Protein AF-A0A969QR85-F1 (afdb_monomer_lite)

Foldseek 3Di:
DDPVVVVVVPCDDPVVPPDDDDDPDCVVVVVVVDPPPLVDAQALLDPVVCVVVVNHHRPPDDDDDDDDPPPCSVVSVLLSQQSCCVVPVPAAEEAEDQPPPDDPVSSVVSRHDLFSYHYDHDPDPVRVVVCVVVVVPDDRD

pLDDT: mean 73.48, std 22.66, range [30.42, 94.56]

Secondary structure (DSSP, 8-state):
--TTTTTGGG---GGGTTS--S---THHHHHTTS--S---EE--S-HHHHHHHTSSEETTS------STTSSHHHHHHHHHHHHHHH-TTS-EEEE-SSS---HHHHHHTT--STTEEEE--SSHHHHHHHHH-GGGPPP-

Structure (mmCIF, N/CA/C/O backbone):
data_AF-A0A969QR85-F1
#
_entry.id   AF-A0A969QR85-F1
#
loop_
_atom_site.group_PDB
_atom_site.id
_atom_site.type_symbol
_atom_site.label_atom_id
_atom_site.label_alt_id
_atom_site.label_comp_id
_atom_site.label_asym_id
_atom_site.label_entity_id
_atom_site.label_seq_id
_atom_site.pdbx_PDB_ins_code
_atom_site.Cartn_x
_atom_site.Cartn_y
_atom_site.Cartn_z
_atom_site.occupancy
_atom_site.B_iso_or_equiv
_atom_site.auth_seq_id
_atom_site.auth_comp_id
_atom_site.auth_asym_id
_atom_site.auth_atom_id
_atom_site.pdbx_PDB_model_num
ATOM 1 N N . MET A 1 1 ? -15.823 -20.230 38.243 1.00 41.56 1 MET A N 1
ATOM 2 C CA . MET A 1 1 ? -14.498 -19.633 37.977 1.00 41.56 1 MET A CA 1
ATOM 3 C C . MET A 1 1 ? -14.286 -19.688 36.481 1.00 41.56 1 MET A C 1
ATOM 5 O O . MET A 1 1 ? -14.598 -20.703 35.875 1.00 41.56 1 MET A O 1
ATOM 9 N N . ASP A 1 2 ? -13.982 -18.525 35.925 1.00 37.44 2 ASP A N 1
ATOM 10 C CA . ASP A 1 2 ? -14.437 -18.028 34.627 1.00 37.44 2 ASP A CA 1
ATOM 11 C C . ASP A 1 2 ? -13.670 -18.637 33.439 1.00 37.44 2 ASP A C 1
ATOM 13 O O . ASP A 1 2 ? -12.441 -18.691 33.431 1.00 37.44 2 ASP A O 1
ATOM 17 N N . SER A 1 3 ? -14.408 -19.053 32.409 1.00 43.41 3 SER A N 1
ATOM 18 C CA . SER A 1 3 ? -13.949 -19.624 31.131 1.00 43.41 3 SER A CA 1
ATOM 19 C C . SER A 1 3 ? -13.092 -18.677 30.272 1.00 43.41 3 SER A C 1
ATOM 21 O O . SER A 1 3 ? -12.778 -18.988 29.127 1.00 43.41 3 SER A O 1
ATOM 23 N N . LYS A 1 4 ? -12.689 -17.527 30.818 1.00 46.84 4 LYS A N 1
ATOM 24 C CA . LYS A 1 4 ? -11.736 -16.586 30.218 1.00 46.84 4 LYS A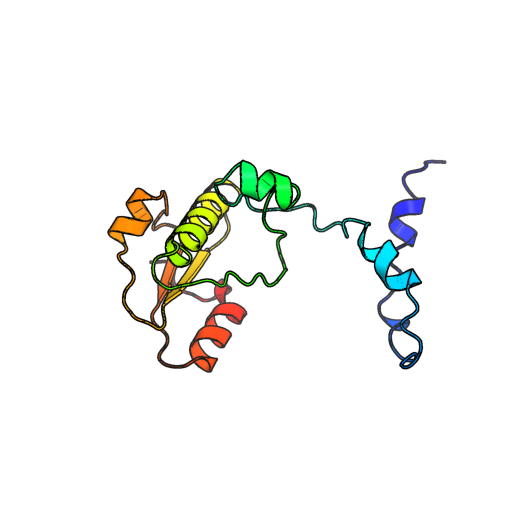 CA 1
ATOM 25 C C . LYS A 1 4 ? -10.283 -16.857 30.621 1.00 46.84 4 LYS A C 1
ATOM 27 O O . LYS A 1 4 ? -9.387 -16.459 29.890 1.00 46.84 4 LYS A O 1
ATOM 32 N N . GLN A 1 5 ? -10.043 -17.603 31.703 1.00 44.31 5 GLN A N 1
ATOM 33 C CA . GLN A 1 5 ? -8.682 -17.860 32.194 1.00 44.31 5 GLN A CA 1
ATOM 34 C C . GLN A 1 5 ? -7.933 -18.955 31.409 1.00 44.31 5 GLN A C 1
ATOM 36 O O . GLN A 1 5 ? -6.713 -19.005 31.441 1.00 44.31 5 GLN A O 1
ATOM 41 N N . GLN A 1 6 ? -8.633 -19.819 30.662 1.00 40.75 6 GLN A N 1
ATOM 42 C CA . GLN A 1 6 ? -7.999 -20.918 29.910 1.00 40.75 6 GLN A CA 1
ATOM 43 C C . GLN A 1 6 ? -7.440 -20.504 28.539 1.00 40.75 6 GLN A C 1
ATOM 45 O O . GLN A 1 6 ? -6.694 -21.268 27.932 1.00 40.75 6 GLN A O 1
ATOM 50 N N . ALA A 1 7 ? -7.770 -19.307 28.042 1.00 38.97 7 ALA A N 1
ATOM 51 C CA . ALA A 1 7 ? -7.220 -18.806 26.781 1.00 38.97 7 ALA A CA 1
ATOM 52 C C . ALA A 1 7 ? -5.816 -18.191 26.949 1.00 38.97 7 ALA A C 1
ATOM 54 O O . ALA A 1 7 ? -5.052 -18.149 25.987 1.00 38.97 7 ALA A O 1
ATOM 55 N N . GLU A 1 8 ? -5.456 -17.757 28.161 1.00 40.88 8 GLU A N 1
ATOM 56 C CA . GLU A 1 8 ? -4.153 -17.141 28.450 1.00 40.88 8 GLU A CA 1
ATOM 57 C C . GLU A 1 8 ? -3.033 -18.182 28.656 1.00 40.88 8 GLU A C 1
ATOM 59 O O . GLU A 1 8 ? -1.872 -17.893 28.373 1.00 40.88 8 GLU A O 1
ATOM 64 N N . ASP A 1 9 ? -3.372 -19.430 28.999 1.00 32.41 9 ASP A N 1
ATOM 65 C CA . ASP A 1 9 ? -2.398 -20.510 29.240 1.00 32.41 9 ASP A CA 1
ATOM 66 C C . ASP A 1 9 ? -1.923 -21.248 27.967 1.00 32.41 9 ASP A C 1
ATOM 68 O O . ASP A 1 9 ? -1.067 -22.132 28.039 1.00 32.41 9 ASP A O 1
ATOM 72 N N . MET A 1 10 ? -2.426 -20.899 26.774 1.00 40.22 10 MET A N 1
ATOM 73 C CA . MET A 1 10 ? -1.991 -21.521 25.507 1.00 40.22 10 MET A CA 1
ATOM 74 C C . MET A 1 10 ? -0.833 -20.798 24.803 1.00 40.22 10 MET A C 1
ATOM 76 O O . MET A 1 10 ? -0.281 -21.330 23.836 1.00 40.22 10 MET A O 1
ATOM 80 N N . CYS A 1 11 ? -0.392 -19.646 25.311 1.00 41.59 11 CYS A N 1
ATOM 81 C CA . CYS A 1 11 ? 0.890 -19.051 24.931 1.00 41.59 11 CYS A CA 1
ATOM 82 C C . CYS A 1 11 ? 2.022 -19.705 25.735 1.00 41.59 11 CYS A C 1
ATOM 84 O O . CYS A 1 11 ? 2.632 -19.092 26.609 1.00 41.59 11 CYS A O 1
ATOM 86 N N . ALA A 1 12 ? 2.306 -20.976 25.444 1.00 40.75 12 ALA A N 1
ATOM 87 C CA . ALA A 1 12 ? 3.481 -21.635 25.997 1.00 40.75 12 ALA A CA 1
ATOM 88 C C . ALA A 1 12 ? 4.762 -20.874 25.579 1.00 40.75 12 ALA A C 1
ATOM 90 O O . ALA A 1 12 ? 4.880 -20.445 24.425 1.00 40.75 12 ALA A O 1
ATOM 91 N N . PRO A 1 13 ? 5.729 -20.688 26.496 1.00 36.53 13 PRO A N 1
ATOM 92 C CA . PRO A 1 13 ? 6.908 -19.870 26.254 1.00 36.53 13 PRO A CA 1
ATOM 93 C C . PRO A 1 13 ? 7.789 -20.434 25.131 1.00 36.53 13 PRO A C 1
ATOM 95 O O . PRO A 1 13 ? 7.911 -21.641 24.935 1.00 36.53 13 PRO A O 1
ATOM 98 N N . ILE A 1 14 ? 8.479 -19.521 24.444 1.00 42.38 14 ILE A N 1
ATOM 99 C CA . ILE A 1 14 ? 9.436 -19.715 23.332 1.00 42.38 14 ILE A CA 1
ATOM 100 C C . ILE A 1 14 ? 10.519 -20.795 23.592 1.00 42.38 14 ILE A C 1
ATOM 102 O O . ILE A 1 14 ? 11.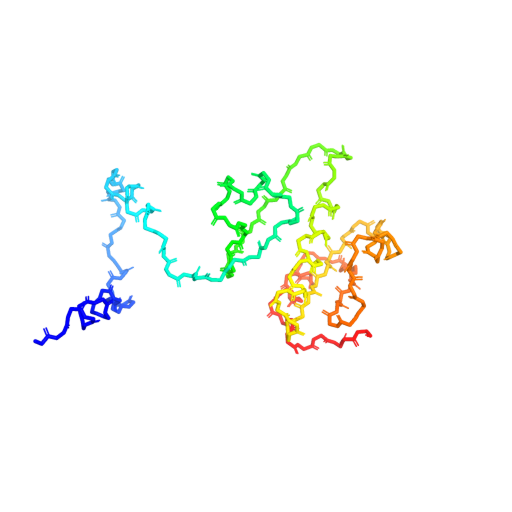196 -21.239 22.665 1.00 42.38 14 ILE A O 1
ATOM 106 N N . SER A 1 15 ? 10.666 -21.294 24.821 1.00 35.59 15 SER A N 1
ATOM 107 C CA . SER A 1 15 ? 11.652 -22.306 25.214 1.00 35.59 15 SER A CA 1
ATOM 108 C C . SER A 1 15 ? 11.427 -23.709 24.629 1.00 35.59 15 SER A C 1
ATOM 110 O O . SER A 1 15 ? 12.357 -24.513 24.656 1.00 35.59 15 SER A O 1
ATOM 112 N N . THR A 1 16 ? 10.257 -24.026 24.065 1.00 42.44 16 THR A N 1
ATOM 113 C CA . THR A 1 16 ? 9.974 -25.376 23.526 1.00 42.44 16 THR A CA 1
ATOM 114 C C . THR A 1 16 ? 10.418 -25.596 22.069 1.00 42.44 16 THR A C 1
ATOM 116 O O . THR A 1 16 ? 10.384 -26.723 21.581 1.00 42.44 16 THR A O 1
ATOM 119 N N . TRP A 1 17 ? 10.897 -24.566 21.364 1.00 36.75 17 TRP A N 1
ATOM 120 C CA . TRP A 1 17 ? 11.178 -24.613 19.915 1.00 36.75 17 TRP A CA 1
ATOM 121 C C . TRP A 1 17 ? 12.582 -25.112 19.529 1.00 36.75 17 TRP A C 1
ATOM 123 O O . TRP A 1 17 ? 13.079 -24.784 18.454 1.00 36.75 17 TRP A O 1
ATOM 133 N N . LYS A 1 18 ? 13.263 -25.886 20.386 1.00 36.22 18 LYS A N 1
ATOM 134 C CA . LYS A 1 18 ? 14.684 -26.224 20.172 1.00 36.22 18 LYS A CA 1
ATOM 135 C C . LYS A 1 18 ? 15.017 -27.641 19.703 1.00 36.22 18 LYS A C 1
ATOM 137 O O . LYS A 1 18 ? 16.207 -27.907 19.582 1.00 36.22 18 LYS A O 1
ATOM 142 N N . SER A 1 19 ? 14.075 -28.554 19.422 1.00 36.53 19 SER A N 1
ATOM 143 C CA . SER A 1 19 ? 14.520 -29.953 19.217 1.00 36.53 19 SER A CA 1
ATOM 144 C C . SER A 1 19 ? 13.830 -30.877 18.212 1.00 36.53 19 SER A C 1
ATOM 146 O O . SER A 1 19 ? 14.114 -32.066 18.289 1.00 36.53 19 SER A O 1
ATOM 148 N N . HIS A 1 20 ? 12.989 -30.445 17.272 1.00 35.81 20 HIS A N 1
ATOM 149 C CA . HIS A 1 20 ? 12.404 -31.425 16.339 1.00 35.81 20 HIS A CA 1
ATOM 150 C C . HIS A 1 20 ? 12.384 -30.939 14.891 1.00 35.81 20 HIS A C 1
ATOM 152 O O . HIS A 1 20 ? 11.379 -30.459 14.372 1.00 35.81 20 HIS A O 1
ATOM 158 N N . SER A 1 21 ? 13.531 -31.118 14.229 1.00 46.53 21 SER A N 1
ATOM 159 C CA . SER A 1 21 ? 13.552 -31.474 12.815 1.00 46.53 21 SER A CA 1
ATOM 160 C C . SER A 1 21 ? 13.052 -32.918 12.669 1.00 46.53 21 SER A C 1
ATOM 162 O O . SER A 1 21 ? 13.278 -33.750 13.542 1.00 46.53 21 SER A O 1
ATOM 164 N N . GLN A 1 22 ? 12.397 -33.201 11.543 1.00 45.44 22 GLN A N 1
ATOM 165 C CA . GLN A 1 22 ? 11.926 -34.527 11.117 1.00 45.44 22 GLN A CA 1
ATOM 166 C C . GLN A 1 22 ? 10.654 -35.032 11.806 1.00 45.44 22 GLN A C 1
ATOM 168 O O . GLN A 1 22 ? 10.685 -35.883 12.684 1.00 45.44 22 GLN A O 1
ATOM 173 N N . ASN A 1 23 ? 9.522 -34.468 11.377 1.00 36.03 23 ASN A N 1
ATOM 174 C CA . ASN A 1 23 ? 8.243 -35.139 11.094 1.00 36.03 23 ASN A CA 1
ATOM 175 C C . ASN A 1 23 ? 7.172 -34.046 10.987 1.00 36.03 23 ASN A C 1
ATOM 177 O O . ASN A 1 23 ? 6.315 -33.908 11.861 1.00 36.03 23 ASN A O 1
ATOM 181 N N . LEU A 1 24 ? 7.244 -33.236 9.917 1.00 40.72 24 LEU A N 1
ATOM 182 C CA . LEU A 1 24 ? 6.170 -32.321 9.510 1.00 40.72 24 LEU A CA 1
ATOM 183 C C . LEU A 1 24 ? 4.967 -33.168 9.054 1.00 40.72 24 LEU A C 1
ATOM 185 O O . LEU A 1 24 ? 4.682 -33.339 7.874 1.00 40.72 24 LEU A O 1
ATOM 189 N N . CYS A 1 25 ? 4.309 -33.782 10.032 1.00 30.42 25 CYS A N 1
ATOM 190 C CA . CYS A 1 25 ? 3.069 -34.508 9.875 1.00 30.42 25 CYS A CA 1
ATOM 191 C C . CYS A 1 25 ? 1.969 -33.510 9.503 1.00 30.42 25 CYS A C 1
ATOM 193 O O . CYS A 1 25 ? 1.921 -32.391 10.025 1.00 30.42 25 CYS A O 1
ATOM 195 N N . LEU A 1 26 ? 1.056 -33.944 8.633 1.00 42.50 26 LEU A N 1
ATOM 196 C CA . LEU A 1 26 ? -0.119 -33.206 8.159 1.00 42.50 26 LEU A CA 1
ATOM 197 C C . LEU A 1 26 ? -0.970 -32.558 9.277 1.00 42.50 26 LEU A C 1
ATOM 199 O O . LEU A 1 26 ? -1.741 -31.643 9.004 1.00 42.50 26 LEU A O 1
ATOM 203 N N . SER A 1 27 ? -0.777 -32.936 10.544 1.00 34.66 27 SER A N 1
ATOM 204 C CA . SER A 1 27 ? -1.365 -32.284 11.720 1.00 34.66 27 SER A CA 1
ATOM 205 C C . SER A 1 27 ? -0.921 -30.828 11.945 1.00 34.66 27 SER A C 1
ATOM 207 O O . SER A 1 27 ? -1.596 -30.097 12.668 1.00 34.66 27 SER A O 1
ATOM 209 N N . CYS A 1 28 ? 0.197 -30.381 11.357 1.00 31.48 28 CYS A N 1
ATOM 210 C CA . CYS A 1 28 ? 0.564 -28.957 11.351 1.00 31.48 28 CYS A CA 1
ATOM 211 C C . CYS A 1 28 ? -0.267 -28.143 10.350 1.00 31.48 28 CYS A C 1
ATOM 213 O O . CYS A 1 28 ? -0.454 -26.950 10.563 1.00 31.48 28 CYS A O 1
ATOM 215 N N . PHE A 1 29 ? -0.803 -28.764 9.294 1.00 38.38 29 PHE A N 1
ATOM 216 C CA . PHE A 1 29 ? -1.555 -28.051 8.259 1.00 38.38 29 PHE A CA 1
ATOM 217 C C . PHE A 1 29 ? -2.945 -27.621 8.758 1.00 38.38 29 PHE A C 1
ATOM 219 O O . PHE A 1 29 ? -3.381 -26.504 8.494 1.00 38.38 29 PHE A O 1
ATOM 226 N N . GLU A 1 30 ? -3.611 -28.447 9.574 1.00 39.34 30 GLU A N 1
ATOM 227 C CA . GLU A 1 30 ? -4.906 -28.090 10.178 1.00 39.34 30 GLU A CA 1
ATOM 228 C C . GLU A 1 30 ? -4.793 -27.075 11.326 1.00 39.34 30 GLU A C 1
ATOM 230 O O . GLU A 1 30 ? -5.733 -26.324 11.579 1.00 39.34 30 GLU A O 1
ATOM 235 N N . LYS A 1 31 ? -3.638 -26.976 11.996 1.00 37.00 31 LYS A N 1
ATOM 236 C CA . LYS A 1 31 ? -3.431 -25.993 13.075 1.00 37.00 31 LYS A CA 1
ATOM 237 C C . LYS A 1 31 ? -3.261 -24.553 12.580 1.00 37.00 31 LYS A C 1
ATOM 239 O O . LYS A 1 31 ? -3.474 -23.632 13.362 1.00 37.00 31 LYS A O 1
ATOM 244 N N . PHE A 1 32 ? -2.991 -24.336 11.291 1.00 37.66 32 PHE A N 1
ATOM 245 C CA . PHE A 1 32 ? -3.019 -22.996 10.684 1.00 37.66 32 PHE A CA 1
ATOM 246 C C . PHE A 1 32 ? -4.431 -22.501 10.330 1.00 37.66 32 PHE A C 1
ATOM 248 O O . PHE A 1 32 ? -4.579 -21.366 9.882 1.00 37.66 32 PHE A O 1
ATOM 255 N N . LYS A 1 33 ? -5.485 -23.297 10.573 1.00 39.38 33 LYS A N 1
ATOM 256 C CA . LYS A 1 33 ? -6.879 -22.819 10.494 1.00 39.38 33 LYS A CA 1
ATOM 257 C C . LYS A 1 33 ? -7.288 -21.944 11.679 1.00 39.38 33 LYS A C 1
ATOM 259 O O . LYS A 1 33 ? -8.366 -21.357 11.653 1.00 39.38 33 LYS A O 1
ATOM 264 N N . GLN A 1 34 ? -6.459 -21.858 12.716 1.00 44.81 34 GLN A N 1
ATOM 265 C CA . GLN A 1 34 ? -6.671 -20.897 13.785 1.00 44.81 34 GLN A CA 1
ATOM 266 C C . GLN A 1 34 ? -6.134 -19.546 13.307 1.00 44.81 34 GLN A C 1
ATOM 268 O O . GLN A 1 34 ? -4.939 -19.464 13.008 1.00 44.81 34 GLN A O 1
ATOM 273 N N . PRO A 1 35 ? -6.957 -18.482 13.222 1.00 40.25 35 PRO A N 1
ATOM 274 C CA . PRO A 1 35 ? -6.409 -17.143 13.134 1.00 40.25 35 PRO A CA 1
ATOM 275 C C . PRO A 1 35 ? -5.609 -16.940 14.420 1.00 40.25 35 PRO A C 1
ATOM 277 O O . PRO A 1 35 ? -6.166 -16.678 15.483 1.00 40.25 35 PRO A O 1
ATOM 280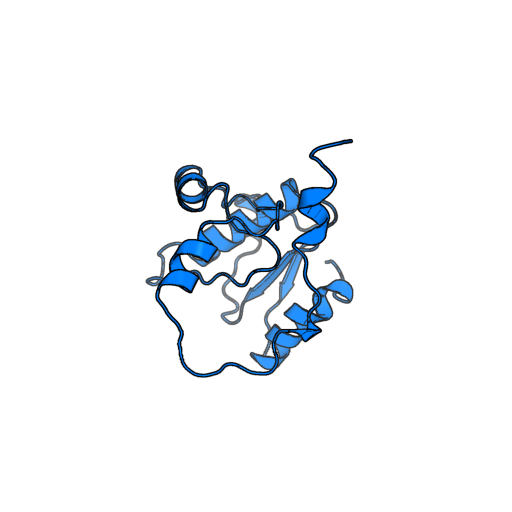 N N . CYS A 1 36 ? -4.290 -17.130 14.342 1.00 34.66 36 CYS A N 1
ATOM 281 C CA . CYS A 1 36 ? -3.375 -16.604 15.339 1.00 34.66 36 CYS A CA 1
ATOM 282 C C . CYS A 1 36 ? -3.799 -15.151 15.570 1.00 34.66 36 CYS A C 1
ATOM 284 O O . CYS A 1 36 ? -4.000 -14.431 14.591 1.00 34.66 36 CYS A O 1
ATOM 286 N N . ALA A 1 37 ? -4.017 -14.772 16.827 1.00 43.91 37 ALA A N 1
ATOM 287 C CA . ALA A 1 37 ? -4.720 -13.567 17.260 1.00 43.91 37 ALA A CA 1
ATOM 288 C C . ALA A 1 37 ? -4.002 -12.234 16.930 1.00 43.91 37 ALA A C 1
ATOM 290 O O . ALA A 1 37 ? -3.957 -11.319 17.744 1.00 43.91 37 ALA A O 1
ATOM 291 N N . CYS A 1 38 ? -3.466 -12.080 15.721 1.00 42.94 38 CYS A N 1
ATOM 292 C CA . CYS A 1 38 ? -3.212 -10.793 15.092 1.00 42.94 38 CYS A CA 1
ATOM 293 C C . CYS A 1 38 ? -4.562 -10.260 14.591 1.00 42.94 38 CYS A C 1
ATOM 295 O O . CYS A 1 38 ? -4.920 -10.411 13.426 1.00 42.94 38 CYS A O 1
ATOM 297 N N . SER A 1 39 ? -5.346 -9.715 15.523 1.00 58.56 39 SER A N 1
ATOM 298 C CA . SER A 1 39 ? -6.705 -9.191 15.315 1.00 58.56 39 SER A CA 1
ATOM 299 C C . SER A 1 39 ? -6.772 -8.049 14.292 1.00 58.56 39 SER A C 1
ATOM 301 O O . SER A 1 39 ? -7.835 -7.772 13.744 1.00 58.56 39 SER A O 1
ATOM 303 N N . GLU A 1 40 ? -5.659 -7.370 14.025 1.00 84.44 40 GLU A N 1
ATOM 304 C CA . GLU A 1 40 ? -5.658 -6.185 13.177 1.00 84.44 40 GLU A CA 1
ATOM 305 C C . GLU A 1 40 ? -5.350 -6.533 11.719 1.00 84.44 40 GLU A C 1
ATOM 307 O O . GLU A 1 40 ? -4.291 -7.077 11.382 1.00 84.44 40 GLU A O 1
ATOM 312 N N . ARG A 1 41 ? -6.296 -6.190 10.844 1.00 89.94 41 ARG A N 1
ATOM 313 C CA . ARG A 1 41 ? -6.191 -6.338 9.394 1.00 89.94 41 ARG A CA 1
ATOM 314 C C . ARG A 1 41 ? -6.409 -4.994 8.720 1.00 89.94 41 ARG A C 1
ATOM 316 O O . ARG A 1 41 ? -7.186 -4.187 9.211 1.00 89.94 41 ARG A O 1
ATOM 323 N N . ILE A 1 42 ? -5.723 -4.787 7.603 1.00 92.44 42 ILE A N 1
ATOM 324 C CA . ILE A 1 42 ? -5.835 -3.608 6.747 1.00 92.44 42 ILE A CA 1
ATOM 325 C C . ILE A 1 42 ? -6.685 -3.990 5.535 1.00 92.44 42 ILE A C 1
ATOM 327 O O . ILE A 1 42 ? -6.389 -4.981 4.861 1.00 92.44 42 ILE A O 1
ATOM 331 N N . SER A 1 43 ? -7.724 -3.208 5.242 1.00 93.38 43 SER A N 1
ATOM 332 C CA . SER A 1 43 ? -8.525 -3.408 4.025 1.00 93.38 43 SER A CA 1
ATOM 333 C C . SER A 1 43 ? -7.677 -3.153 2.782 1.00 93.38 43 SER A C 1
ATOM 335 O O . SER A 1 43 ? -6.854 -2.243 2.742 1.00 93.38 43 SER A O 1
ATOM 337 N N . THR A 1 44 ? -7.901 -3.943 1.738 1.00 91.81 44 THR A N 1
ATOM 338 C CA . THR A 1 44 ? -7.250 -3.745 0.439 1.00 91.81 44 THR A CA 1
ATOM 339 C C . THR A 1 44 ? -7.910 -2.663 -0.416 1.00 91.81 44 THR A C 1
ATOM 341 O O . THR A 1 44 ? -7.408 -2.341 -1.492 1.00 91.81 44 THR A O 1
ATOM 344 N N . GLY A 1 45 ? -9.050 -2.117 0.025 1.00 89.12 45 GLY A N 1
ATOM 345 C CA . GLY A 1 45 ? -9.902 -1.233 -0.775 1.00 89.12 45 GLY A CA 1
ATOM 346 C C . GLY A 1 45 ? -10.750 -1.979 -1.814 1.00 89.12 45 GLY A C 1
ATOM 347 O O . GLY A 1 45 ? -11.537 -1.364 -2.532 1.00 89.12 45 GLY A O 1
ATOM 348 N N . CYS A 1 46 ? -10.630 -3.309 -1.890 1.00 90.75 46 CYS A N 1
ATOM 349 C CA . CYS A 1 46 ? -11.408 -4.168 -2.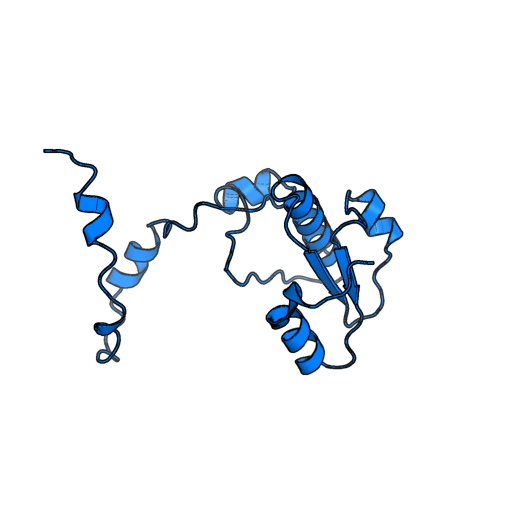770 1.00 90.75 46 CYS A CA 1
ATOM 350 C C . CYS A 1 46 ? -12.222 -5.164 -1.937 1.00 90.75 46 CYS A C 1
ATOM 352 O O . CYS A 1 46 ? -11.681 -6.121 -1.384 1.00 90.75 46 CYS A O 1
ATOM 354 N N . LEU A 1 47 ? -13.544 -4.974 -1.888 1.00 90.50 47 LEU A N 1
ATOM 355 C CA . LEU A 1 47 ? -14.442 -5.783 -1.055 1.00 90.50 47 LEU A CA 1
ATOM 356 C C . LEU A 1 47 ? -14.339 -7.288 -1.350 1.00 90.50 47 LEU A C 1
ATOM 358 O O . LEU A 1 47 ? -14.352 -8.113 -0.438 1.00 90.50 47 LEU A O 1
ATOM 362 N N . THR A 1 48 ? -14.214 -7.656 -2.626 1.00 92.00 48 THR A N 1
ATOM 363 C CA . THR A 1 48 ? -14.079 -9.059 -3.037 1.00 92.00 48 THR A CA 1
ATOM 364 C C . THR A 1 48 ? -12.759 -9.659 -2.568 1.00 92.00 48 THR A C 1
ATOM 366 O O . THR A 1 48 ? -12.740 -10.798 -2.108 1.00 92.00 48 THR A O 1
ATOM 369 N N . LEU A 1 49 ? -11.665 -8.895 -2.642 1.00 89.44 49 LEU A N 1
ATOM 370 C CA . LEU A 1 49 ? -10.352 -9.354 -2.198 1.00 89.44 49 LEU A CA 1
ATOM 371 C C . LEU A 1 49 ? -10.308 -9.484 -0.672 1.00 89.44 49 LEU A C 1
ATOM 373 O O . LEU A 1 49 ? -9.835 -10.493 -0.153 1.00 89.44 49 LEU A O 1
ATOM 377 N N . ASP A 1 50 ? -10.894 -8.526 0.045 1.00 90.50 50 ASP A N 1
ATOM 378 C CA . ASP A 1 50 ? -11.011 -8.582 1.501 1.00 90.50 50 ASP A CA 1
ATOM 379 C C . ASP A 1 50 ? -11.835 -9.786 1.953 1.00 90.50 50 ASP A C 1
ATOM 381 O O . ASP A 1 50 ? -11.446 -10.463 2.902 1.00 90.50 50 ASP A O 1
ATOM 385 N N . SER A 1 51 ? -12.923 -10.117 1.251 1.00 89.12 51 SER A N 1
ATOM 386 C CA . SER A 1 51 ? -13.728 -11.301 1.567 1.00 89.12 51 SER A CA 1
ATOM 387 C C . SER A 1 51 ? -12.933 -12.602 1.429 1.00 89.12 51 SER A C 1
ATOM 389 O O . SER A 1 51 ? -13.101 -13.497 2.254 1.00 89.12 51 SER A O 1
ATOM 391 N N . VAL A 1 52 ? -12.074 -12.717 0.411 1.00 91.44 52 VAL A N 1
ATOM 392 C CA . VAL A 1 52 ? -11.232 -13.908 0.199 1.00 91.44 52 VAL A CA 1
ATOM 393 C C . VAL A 1 52 ? -10.109 -13.980 1.233 1.00 91.44 52 VAL A C 1
ATOM 395 O O . VAL A 1 52 ? -9.799 -15.057 1.737 1.00 91.44 52 VAL A O 1
ATOM 398 N N . LEU A 1 53 ? -9.522 -12.835 1.587 1.00 86.12 53 LEU A N 1
ATOM 399 C CA . LEU A 1 53 ? -8.446 -12.757 2.576 1.00 86.12 53 LEU A CA 1
ATOM 400 C C . LEU A 1 53 ? -8.948 -12.869 4.024 1.00 86.12 53 LEU A C 1
ATOM 402 O O . LEU A 1 53 ? -8.142 -13.081 4.930 1.00 86.12 53 LEU A O 1
ATOM 406 N N . GLY A 1 54 ? -10.258 -12.765 4.261 1.00 85.44 54 GLY A N 1
ATOM 407 C CA . GLY A 1 54 ? -10.859 -12.814 5.595 1.00 85.44 54 GLY A CA 1
ATOM 408 C C . GLY A 1 54 ? -10.800 -11.472 6.331 1.00 85.44 54 GLY A C 1
ATOM 409 O O . GLY A 1 54 ? -10.433 -11.429 7.502 1.00 85.44 54 GLY A O 1
ATOM 410 N N . GLY A 1 55 ? -11.129 -10.383 5.635 1.00 85.50 55 GLY A N 1
ATOM 411 C CA . GLY A 1 55 ? -11.127 -9.008 6.145 1.00 85.50 55 GLY A CA 1
ATOM 412 C C . GLY A 1 55 ? -9.888 -8.192 5.768 1.00 85.50 55 GLY A C 1
ATOM 413 O O . GLY A 1 55 ? -9.597 -7.202 6.430 1.00 85.50 55 GLY A O 1
ATOM 414 N N . GLY A 1 56 ? -9.143 -8.616 4.744 1.00 90.88 56 GLY A N 1
ATOM 415 C CA . GLY A 1 56 ? -7.956 -7.914 4.250 1.00 90.88 56 GLY A CA 1
ATOM 416 C C . GLY A 1 56 ? -6.628 -8.473 4.770 1.00 90.88 56 GLY A C 1
ATOM 417 O O . GLY A 1 56 ? -6.535 -9.621 5.223 1.00 90.88 56 GLY A O 1
ATOM 418 N N . ILE A 1 57 ? -5.580 -7.657 4.664 1.00 92.12 57 ILE A N 1
ATOM 419 C CA . ILE A 1 57 ? -4.183 -8.026 4.913 1.00 92.12 57 ILE A CA 1
ATOM 420 C C . ILE A 1 57 ? -3.878 -8.016 6.412 1.00 92.12 57 ILE A C 1
ATOM 422 O O . ILE A 1 57 ? -4.078 -7.010 7.085 1.00 92.12 57 ILE A O 1
ATOM 426 N N . ALA A 1 58 ? -3.354 -9.123 6.940 1.00 90.38 58 ALA A N 1
ATOM 427 C CA . ALA A 1 58 ? -2.953 -9.223 8.342 1.00 90.38 58 ALA A CA 1
ATOM 428 C C . ALA A 1 58 ? -1.717 -8.362 8.648 1.00 90.38 58 ALA A C 1
ATOM 430 O O . ALA A 1 58 ? -0.702 -8.451 7.954 1.00 90.38 58 ALA A O 1
ATOM 431 N N . ARG A 1 59 ? -1.777 -7.566 9.721 1.00 87.56 59 ARG A N 1
ATOM 432 C CA . ARG A 1 59 ? -0.635 -6.766 10.184 1.00 87.56 59 ARG A CA 1
ATOM 433 C C . ARG A 1 59 ? 0.494 -7.643 10.734 1.00 87.56 59 ARG A C 1
ATOM 435 O O . ARG A 1 59 ? 0.265 -8.741 11.239 1.00 87.56 59 ARG A O 1
ATOM 442 N N . GLY A 1 60 ? 1.728 -7.140 10.643 1.00 86.38 60 GLY A N 1
ATOM 443 C CA . GLY A 1 60 ? 2.926 -7.837 11.133 1.00 86.38 60 GLY A CA 1
ATOM 444 C C . GLY A 1 60 ? 3.334 -9.050 10.290 1.00 86.38 60 GLY A C 1
ATOM 445 O O . GLY A 1 60 ? 4.103 -9.892 10.751 1.00 86.38 60 GLY A O 1
ATOM 446 N N . ARG A 1 61 ? 2.806 -9.168 9.067 1.00 88.50 61 ARG A N 1
ATOM 447 C CA . ARG A 1 61 ? 3.137 -10.226 8.108 1.00 88.50 61 ARG A CA 1
ATOM 448 C C . ARG A 1 61 ? 3.688 -9.622 6.825 1.00 88.50 61 ARG A C 1
ATOM 450 O O . ARG A 1 61 ? 3.309 -8.524 6.435 1.00 88.50 61 ARG A O 1
ATOM 457 N N . VAL A 1 62 ? 4.564 -10.376 6.169 1.00 89.62 62 VAL A N 1
ATOM 458 C CA . VAL A 1 62 ? 5.035 -10.058 4.820 1.00 89.62 62 VAL A CA 1
ATOM 459 C C . VAL A 1 62 ? 4.012 -10.589 3.824 1.00 89.62 62 VAL A C 1
ATOM 461 O O . VAL A 1 62 ? 3.578 -11.737 3.936 1.00 89.62 62 VAL A O 1
ATOM 464 N N . VAL A 1 63 ? 3.621 -9.748 2.870 1.00 91.44 63 VAL A N 1
ATOM 465 C CA . VAL A 1 63 ? 2.688 -10.089 1.794 1.00 91.44 63 VAL A CA 1
ATOM 466 C C . VAL A 1 63 ? 3.342 -9.767 0.462 1.00 91.44 63 VAL A C 1
ATOM 468 O O . VAL A 1 63 ? 3.920 -8.696 0.295 1.00 91.44 63 VAL A O 1
ATOM 471 N N . GLU A 1 64 ? 3.232 -10.694 -0.482 1.00 93.38 64 GLU A N 1
ATOM 472 C CA . GLU A 1 64 ? 3.743 -10.548 -1.839 1.00 93.38 64 GLU A CA 1
ATOM 473 C C . GLU A 1 64 ? 2.576 -10.404 -2.821 1.00 93.38 64 GLU A C 1
ATOM 475 O O . GLU A 1 64 ? 1.631 -11.195 -2.804 1.00 93.38 64 GLU A O 1
ATOM 480 N N . ILE A 1 65 ? 2.646 -9.389 -3.685 1.00 92.00 65 ILE A N 1
ATOM 481 C CA . ILE A 1 65 ? 1.691 -9.159 -4.771 1.00 92.00 65 ILE A CA 1
ATOM 482 C C . ILE A 1 65 ? 2.464 -9.273 -6.083 1.00 92.00 65 ILE A C 1
ATOM 484 O O . ILE A 1 65 ? 3.223 -8.375 -6.444 1.00 92.00 65 ILE A O 1
ATOM 488 N N . PHE A 1 66 ? 2.259 -10.369 -6.808 1.00 93.81 66 PHE A N 1
ATOM 489 C CA . PHE A 1 66 ? 2.931 -10.637 -8.078 1.00 93.81 66 PHE A CA 1
ATOM 490 C C . PHE A 1 66 ? 1.932 -10.671 -9.242 1.00 93.81 66 PHE A C 1
ATOM 492 O O . PHE A 1 66 ? 0.731 -10.861 -9.057 1.00 93.81 66 PHE A O 1
ATOM 499 N N . GLY A 1 67 ? 2.427 -10.469 -10.465 1.00 94.56 67 GLY A N 1
ATOM 500 C CA . GLY A 1 67 ? 1.597 -10.495 -11.669 1.00 94.56 67 GLY A CA 1
ATOM 501 C C . GLY A 1 67 ? 2.223 -9.777 -12.869 1.00 94.56 67 GLY A C 1
ATOM 502 O O . GLY A 1 67 ? 3.259 -9.120 -12.718 1.00 94.56 67 GLY A O 1
ATOM 503 N N . PRO A 1 68 ? 1.592 -9.869 -14.053 1.00 93.38 68 PRO A N 1
ATOM 504 C CA . PRO A 1 68 ? 2.096 -9.267 -15.285 1.00 93.38 68 PRO A CA 1
ATOM 505 C C . PRO A 1 68 ? 2.194 -7.740 -15.193 1.00 93.38 68 PRO A C 1
ATOM 507 O O . PRO A 1 68 ? 1.575 -7.094 -14.339 1.00 93.38 68 PRO A O 1
ATOM 510 N N . GLU A 1 69 ? 3.008 -7.140 -16.054 1.00 88.75 69 GLU A N 1
ATOM 511 C CA . GLU A 1 69 ? 3.093 -5.684 -16.166 1.00 88.75 69 GLU A CA 1
ATOM 512 C C . GLU A 1 69 ? 1.716 -5.083 -16.474 1.00 88.75 69 GLU A C 1
ATOM 514 O O . GLU A 1 69 ? 0.887 -5.691 -17.1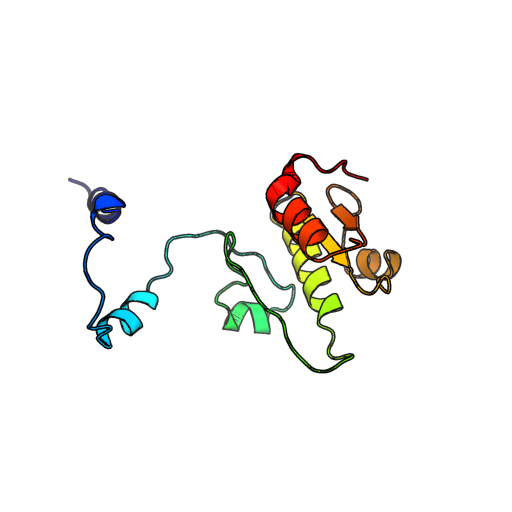48 1.00 88.75 69 GLU A O 1
ATOM 519 N N . SER A 1 70 ? 1.444 -3.898 -15.923 1.00 86.31 70 SER A N 1
ATOM 520 C CA . SER A 1 70 ? 0.156 -3.206 -16.072 1.00 86.31 70 SER A CA 1
ATOM 521 C C . SER A 1 70 ? -1.077 -3.889 -15.438 1.00 86.31 70 SER A C 1
ATOM 523 O O . SER A 1 70 ? -2.192 -3.406 -15.599 1.00 86.31 70 SER A O 1
ATOM 525 N N . CYS A 1 71 ? -0.931 -4.951 -14.628 1.00 90.44 71 CYS A N 1
ATOM 526 C CA . CYS A 1 71 ? -2.081 -5.537 -13.906 1.00 90.44 71 CYS A CA 1
ATOM 527 C C . CYS A 1 71 ? -2.538 -4.741 -12.666 1.00 90.44 71 CYS A C 1
ATOM 529 O O . CYS A 1 71 ? -3.450 -5.163 -11.959 1.00 90.44 71 CYS A O 1
ATOM 531 N N . GLY A 1 72 ? -1.899 -3.602 -12.382 1.00 89.69 72 GLY A N 1
ATOM 532 C CA . GLY A 1 72 ? -2.282 -2.721 -11.279 1.00 89.69 72 GLY A CA 1
ATOM 533 C C . GLY A 1 72 ? -1.647 -3.045 -9.924 1.00 89.69 72 GLY A C 1
ATOM 534 O O . GLY A 1 72 ? -2.130 -2.534 -8.922 1.00 89.69 72 GLY A O 1
ATOM 535 N N . LYS A 1 73 ? -0.553 -3.821 -9.859 1.00 93.38 73 LYS A N 1
ATOM 536 C CA . LYS A 1 73 ? 0.158 -4.164 -8.600 1.00 93.38 73 LYS A CA 1
ATOM 537 C C . LYS A 1 73 ? 0.451 -2.941 -7.727 1.00 93.38 73 LYS A C 1
ATOM 539 O O . LYS A 1 73 ? 0.027 -2.880 -6.578 1.00 93.38 73 LYS A O 1
ATOM 544 N N . THR A 1 74 ? 1.110 -1.937 -8.306 1.00 91.62 74 THR A N 1
ATOM 545 C CA . THR A 1 74 ? 1.459 -0.688 -7.614 1.00 91.62 74 THR A CA 1
ATOM 546 C C . THR A 1 74 ? 0.212 0.098 -7.225 1.00 91.62 74 THR A C 1
ATOM 548 O O . THR A 1 74 ? 0.158 0.680 -6.151 1.00 91.62 74 THR A O 1
ATOM 551 N N . SER A 1 75 ? -0.832 0.069 -8.060 1.00 92.69 75 SER A N 1
ATOM 552 C CA . SER A 1 75 ? -2.104 0.730 -7.741 1.00 92.69 75 SER A CA 1
ATOM 553 C C . SER A 1 75 ? -2.796 0.067 -6.551 1.00 92.69 75 SER A C 1
ATOM 555 O O . SER A 1 75 ? -3.250 0.761 -5.650 1.00 92.69 75 SER A O 1
ATOM 557 N N . LEU A 1 76 ? -2.821 -1.268 -6.507 1.00 93.38 76 LEU A N 1
ATOM 558 C CA . LEU A 1 76 ? -3.371 -2.027 -5.389 1.00 93.38 76 LEU A CA 1
ATOM 559 C C . LEU A 1 76 ? -2.584 -1.759 -4.102 1.00 93.38 76 LEU A C 1
ATOM 561 O O . LEU A 1 76 ? -3.193 -1.517 -3.064 1.00 93.38 76 LEU A O 1
ATOM 565 N N . ALA A 1 77 ? -1.249 -1.737 -4.177 1.00 93.25 77 ALA A N 1
ATOM 566 C CA . ALA A 1 77 ? -0.396 -1.385 -3.043 1.00 93.25 77 ALA A CA 1
ATOM 567 C C . ALA A 1 77 ? -0.737 0.009 -2.496 1.00 93.25 77 ALA 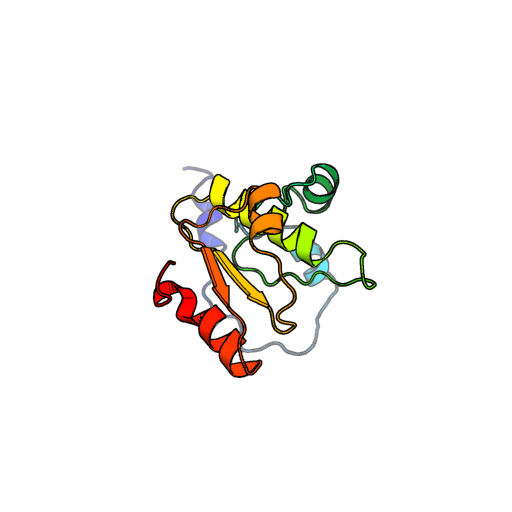A C 1
ATOM 569 O O . ALA A 1 77 ? -0.924 0.171 -1.295 1.00 93.25 77 ALA A O 1
ATOM 570 N N . VAL A 1 78 ? -0.916 0.999 -3.370 1.00 93.62 78 VAL A N 1
ATOM 571 C CA . VAL A 1 78 ? -1.287 2.361 -2.964 1.00 93.62 78 VAL A CA 1
ATOM 572 C C . VAL A 1 78 ? -2.700 2.431 -2.379 1.00 93.62 78 VAL A C 1
ATOM 574 O O . VAL A 1 78 ? -2.911 3.157 -1.410 1.00 93.62 78 VAL A O 1
ATOM 577 N N . CYS A 1 79 ? -3.660 1.657 -2.892 1.00 94.00 79 CYS A N 1
ATOM 578 C CA . CYS A 1 79 ? -4.989 1.547 -2.281 1.00 94.00 79 CYS A CA 1
ATOM 579 C C . CYS A 1 79 ? -4.913 0.968 -0.860 1.00 94.00 79 CYS A C 1
ATOM 581 O O . CYS A 1 79 ? -5.514 1.525 0.056 1.00 94.00 79 CYS A O 1
ATOM 583 N N . ILE A 1 80 ? -4.124 -0.093 -0.657 1.00 94.31 80 ILE A N 1
ATOM 584 C CA . ILE A 1 80 ? -3.869 -0.670 0.673 1.00 94.31 80 ILE A CA 1
ATOM 585 C C . ILE A 1 80 ? -3.238 0.378 1.598 1.00 94.31 80 ILE A C 1
ATOM 587 O O . ILE A 1 80 ? -3.651 0.516 2.745 1.00 94.31 80 ILE A O 1
ATOM 591 N N . MET A 1 81 ? -2.260 1.143 1.105 1.00 93.19 81 MET A N 1
ATOM 592 C CA . MET A 1 81 ? -1.625 2.220 1.869 1.00 93.19 81 MET A CA 1
ATOM 593 C C . MET A 1 81 ? -2.630 3.307 2.277 1.00 93.19 81 MET A C 1
ATOM 595 O O . MET A 1 81 ? -2.621 3.751 3.424 1.00 93.19 81 MET A O 1
ATOM 599 N N . ALA A 1 82 ? -3.511 3.719 1.363 1.00 93.94 82 ALA A N 1
ATOM 600 C CA . ALA A 1 82 ? -4.545 4.711 1.641 1.00 93.94 82 ALA A CA 1
ATOM 601 C C . ALA A 1 82 ? -5.557 4.208 2.686 1.00 93.94 82 ALA A C 1
ATOM 603 O O . ALA A 1 82 ? -5.933 4.951 3.591 1.00 93.94 82 ALA A O 1
ATOM 604 N N . GLU A 1 83 ? -5.973 2.942 2.606 1.00 94.00 83 GLU A N 1
ATOM 605 C CA . GLU A 1 83 ? -6.836 2.320 3.618 1.00 94.00 83 GLU A CA 1
ATOM 606 C C . GLU A 1 83 ? -6.123 2.156 4.967 1.00 94.00 83 GLU A C 1
ATOM 608 O O . GLU A 1 83 ? -6.728 2.403 6.011 1.00 94.00 83 GLU A O 1
ATOM 613 N N . ALA A 1 84 ? -4.824 1.843 4.968 1.00 93.00 84 ALA A N 1
ATOM 614 C CA . ALA A 1 84 ? -4.019 1.792 6.186 1.00 93.00 84 ALA A CA 1
ATOM 615 C C . ALA A 1 84 ? -4.001 3.149 6.904 1.00 93.00 84 ALA A C 1
ATOM 617 O O . ALA A 1 84 ? -4.247 3.200 8.106 1.00 93.00 84 ALA A O 1
ATOM 618 N N . GLN A 1 85 ? -3.802 4.251 6.172 1.00 92.00 85 GLN A N 1
ATOM 619 C CA . GLN A 1 85 ? -3.835 5.604 6.744 1.00 92.00 85 GLN A CA 1
ATOM 620 C C . GLN A 1 85 ? -5.204 5.963 7.339 1.00 92.00 85 GLN A C 1
ATOM 622 O O . GLN A 1 85 ? -5.274 6.667 8.346 1.00 92.00 85 GLN A O 1
ATOM 627 N N . LYS A 1 86 ? -6.300 5.489 6.730 1.00 91.75 86 LYS A N 1
ATOM 628 C CA . LYS A 1 86 ? -7.664 5.729 7.231 1.00 91.75 86 LYS A CA 1
ATOM 629 C C . LYS A 1 86 ? -7.953 4.939 8.507 1.00 91.75 86 LYS A C 1
ATOM 631 O O . LYS A 1 86 ? -8.556 5.483 9.427 1.00 91.75 86 LYS A O 1
ATOM 636 N N . GLN A 1 87 ? -7.555 3.668 8.551 1.00 91.62 87 GLN A N 1
ATOM 637 C CA . GLN A 1 87 ? -7.817 2.780 9.688 1.00 91.62 87 GLN A CA 1
ATOM 638 C C . GLN A 1 87 ? -6.876 3.055 10.868 1.00 91.62 87 GLN A C 1
ATOM 640 O O . GLN A 1 87 ? -7.293 2.964 12.021 1.00 91.62 87 GLN A O 1
ATOM 645 N N . PHE A 1 88 ? -5.630 3.440 10.580 1.00 89.19 88 PHE A N 1
ATOM 646 C CA . PHE A 1 88 ? -4.566 3.634 11.561 1.00 89.19 88 PHE A CA 1
ATOM 647 C C . PHE A 1 88 ? -3.898 5.011 11.381 1.00 89.19 88 PHE A C 1
ATOM 649 O O . PHE A 1 88 ? -2.781 5.113 10.879 1.00 89.19 88 PHE A O 1
ATOM 656 N N . PRO A 1 89 ? -4.551 6.105 11.814 1.00 84.75 89 PRO A N 1
ATOM 657 C CA . PRO A 1 89 ? -4.089 7.473 11.550 1.00 84.75 89 PRO A CA 1
ATOM 658 C C . PRO A 1 89 ? -2.771 7.854 12.247 1.00 84.75 89 PRO A C 1
ATOM 660 O O . PRO A 1 89 ? -2.165 8.869 11.900 1.00 84.75 89 PRO A O 1
ATOM 663 N N . ASN A 1 90 ? -2.331 7.069 13.234 1.00 85.00 90 ASN A N 1
ATOM 664 C CA . ASN A 1 90 ? -1.070 7.281 13.950 1.00 85.00 90 ASN A CA 1
ATOM 665 C C . ASN A 1 90 ? 0.119 6.562 13.300 1.00 85.00 90 ASN A C 1
ATOM 667 O O . ASN A 1 90 ? 1.255 6.783 13.718 1.00 85.00 90 ASN A O 1
ATOM 671 N N . ASP A 1 91 ? -0.131 5.720 12.298 1.00 86.06 91 ASP A N 1
ATOM 672 C CA . ASP A 1 91 ? 0.910 4.926 11.665 1.00 86.06 91 ASP A CA 1
ATOM 673 C C . ASP A 1 91 ? 1.504 5.654 10.460 1.00 86.06 91 ASP A C 1
ATOM 675 O O . ASP A 1 91 ? 0.833 6.413 9.754 1.00 86.06 91 ASP A O 1
ATOM 679 N N . ASN A 1 92 ? 2.789 5.394 10.224 1.00 86.94 92 ASN A N 1
ATOM 680 C CA . ASN A 1 92 ? 3.489 5.854 9.035 1.00 86.94 92 ASN A CA 1
ATOM 681 C C . ASN A 1 92 ? 3.413 4.790 7.949 1.00 86.94 92 ASN A C 1
ATOM 683 O O . ASN A 1 92 ? 3.579 3.599 8.217 1.00 86.94 92 ASN A O 1
ATOM 687 N N . VAL A 1 93 ? 3.228 5.234 6.711 1.00 90.62 93 VAL A N 1
ATOM 688 C CA . VAL A 1 93 ? 3.223 4.358 5.544 1.00 90.62 93 VAL A CA 1
ATOM 689 C C . VAL A 1 93 ? 4.371 4.732 4.621 1.00 90.62 93 VAL A C 1
ATOM 691 O O . VAL A 1 93 ? 4.613 5.906 4.348 1.00 90.62 93 VAL A O 1
ATOM 694 N N . VAL A 1 94 ? 5.092 3.722 4.146 1.00 90.81 94 VAL A N 1
ATOM 695 C CA . VAL A 1 94 ? 6.324 3.894 3.381 1.00 90.81 94 VAL A CA 1
ATOM 696 C C . VAL A 1 94 ? 6.206 3.189 2.035 1.00 90.81 94 VAL A C 1
ATOM 698 O O . VAL A 1 94 ? 5.954 1.988 1.988 1.00 90.81 94 VAL A O 1
ATOM 701 N N . LEU A 1 95 ? 6.400 3.938 0.949 1.00 90.25 95 LEU A N 1
ATOM 702 C CA . LEU A 1 95 ? 6.512 3.420 -0.409 1.00 90.25 95 LEU A CA 1
ATOM 703 C C . LEU A 1 95 ? 7.965 3.509 -0.869 1.00 90.25 95 LEU A C 1
ATOM 705 O O . LEU A 1 95 ? 8.531 4.598 -0.968 1.00 90.25 95 LEU A O 1
ATOM 709 N N . MET A 1 96 ? 8.542 2.349 -1.164 1.00 89.81 96 MET A N 1
ATOM 710 C CA . MET A 1 96 ? 9.864 2.227 -1.768 1.00 89.81 96 MET A CA 1
ATOM 711 C C . MET A 1 96 ? 9.692 1.887 -3.238 1.00 89.81 96 MET A C 1
ATOM 713 O O . MET A 1 96 ? 9.258 0.784 -3.566 1.00 89.81 96 MET A O 1
ATOM 717 N N . ASP A 1 97 ? 10.020 2.835 -4.105 1.00 88.69 97 ASP A N 1
ATOM 718 C CA . ASP A 1 97 ? 9.973 2.643 -5.549 1.00 88.69 97 ASP A CA 1
ATOM 719 C C . ASP A 1 97 ? 11.394 2.536 -6.107 1.00 88.69 97 ASP A C 1
ATOM 721 O O . ASP A 1 97 ? 12.126 3.520 -6.183 1.00 88.69 97 ASP A O 1
ATOM 725 N N . LEU A 1 98 ? 11.790 1.322 -6.493 1.00 82.31 98 LEU A N 1
ATOM 726 C CA . LEU A 1 98 ? 13.084 1.067 -7.132 1.00 82.31 98 LEU A CA 1
ATOM 727 C C . LEU A 1 98 ? 13.108 1.501 -8.604 1.00 82.31 98 LEU A C 1
ATOM 729 O O . LEU A 1 98 ? 14.183 1.737 -9.147 1.00 82.31 98 LEU A O 1
ATOM 733 N N . GLU A 1 99 ? 11.949 1.613 -9.255 1.00 78.31 99 GLU A N 1
ATOM 734 C CA . GLU A 1 99 ? 11.855 1.939 -10.682 1.00 78.31 99 GLU A CA 1
ATOM 735 C C . GLU A 1 99 ? 11.783 3.450 -10.931 1.00 78.31 99 GLU A C 1
ATOM 737 O O . GLU A 1 99 ? 11.899 3.891 -12.074 1.00 78.31 99 GLU A O 1
ATOM 742 N N . SER A 1 100 ? 11.630 4.251 -9.868 1.00 79.19 100 SER A N 1
ATOM 743 C CA . SER A 1 100 ? 11.496 5.714 -9.933 1.00 79.19 100 SER A CA 1
ATOM 744 C C . SER A 1 100 ? 10.422 6.171 -10.935 1.00 79.19 100 SER A C 1
ATOM 746 O O . SER A 1 100 ? 10.575 7.191 -11.608 1.00 79.19 100 SER A O 1
ATOM 748 N N . SER A 1 101 ? 9.341 5.399 -11.055 1.00 82.19 101 SER A N 1
ATOM 749 C CA . SER A 1 101 ? 8.264 5.582 -12.033 1.00 82.19 101 SER A CA 1
ATOM 750 C C . SER A 1 101 ? 6.954 6.055 -11.391 1.00 82.19 101 SER A C 1
ATOM 752 O O . SER A 1 101 ? 5.998 6.400 -12.092 1.00 82.19 101 SER A O 1
ATOM 754 N N . PHE A 1 102 ? 6.891 6.098 -10.058 1.00 85.62 102 PHE A N 1
ATOM 755 C CA . PHE A 1 102 ? 5.669 6.394 -9.325 1.00 85.62 102 PHE A CA 1
ATOM 756 C C . PHE A 1 102 ? 5.240 7.876 -9.378 1.00 85.62 102 PHE A C 1
ATOM 758 O O . PHE A 1 102 ? 5.958 8.775 -8.938 1.00 85.62 102 PHE A O 1
ATOM 765 N N . ASP A 1 103 ? 4.007 8.134 -9.835 1.00 89.06 103 ASP A N 1
ATOM 766 C CA . ASP A 1 103 ? 3.376 9.464 -9.808 1.00 89.06 103 ASP A CA 1
ATOM 767 C C . ASP A 1 103 ? 2.656 9.724 -8.472 1.00 89.06 103 ASP A C 1
ATOM 769 O O . ASP A 1 103 ? 1.614 9.140 -8.161 1.00 89.06 103 ASP A O 1
ATOM 773 N N . ILE A 1 104 ? 3.163 10.692 -7.706 1.00 87.12 104 ILE A N 1
ATOM 774 C CA . ILE A 1 104 ? 2.575 11.122 -6.428 1.00 87.12 104 ILE A CA 1
ATOM 775 C C . ILE A 1 104 ? 1.138 11.634 -6.616 1.00 87.12 104 ILE A C 1
ATOM 777 O O . ILE A 1 104 ? 0.276 11.392 -5.769 1.00 87.12 104 ILE A O 1
ATOM 781 N N . ASN A 1 105 ? 0.841 12.320 -7.725 1.00 90.56 105 ASN A N 1
ATOM 782 C CA . ASN A 1 105 ? -0.505 12.835 -7.985 1.00 90.56 105 ASN A CA 1
ATOM 783 C C . ASN A 1 105 ? -1.500 11.705 -8.230 1.00 90.56 105 ASN A C 1
ATOM 785 O O . ASN A 1 105 ? -2.657 11.804 -7.819 1.00 90.56 105 ASN A O 1
ATOM 789 N N . TYR A 1 106 ? -1.053 10.621 -8.862 1.00 91.06 106 TYR A N 1
ATOM 790 C CA . TYR A 1 106 ? -1.849 9.410 -8.989 1.00 91.06 106 TYR A CA 1
ATOM 791 C C . TYR A 1 106 ? -2.162 8.803 -7.621 1.00 91.06 106 TYR A C 1
ATOM 793 O O . TYR A 1 106 ? -3.329 8.529 -7.343 1.00 91.06 106 TYR A O 1
ATOM 801 N N . GLY A 1 107 ? -1.172 8.702 -6.730 1.00 90.69 107 GLY A N 1
ATOM 802 C CA . GLY A 1 107 ? -1.404 8.226 -5.366 1.00 90.69 107 GLY A CA 1
ATOM 803 C C . GLY A 1 107 ? -2.414 9.077 -4.594 1.00 90.69 107 GLY A C 1
ATOM 804 O O . GLY A 1 107 ? -3.335 8.541 -3.979 1.00 90.69 107 GLY A O 1
ATOM 805 N N . MET A 1 108 ? -2.321 10.404 -4.698 1.00 90.75 108 MET A N 1
ATOM 806 C CA . MET A 1 108 ? -3.290 11.307 -4.067 1.00 90.75 108 MET A CA 1
ATOM 807 C C . MET A 1 108 ? -4.713 11.122 -4.610 1.00 90.75 108 MET A C 1
ATOM 809 O O . MET A 1 108 ? -5.668 11.157 -3.836 1.00 90.75 108 MET A O 1
ATOM 813 N N . ARG A 1 109 ? -4.876 10.871 -5.919 1.00 92.12 109 ARG A N 1
ATOM 814 C CA . ARG A 1 109 ? -6.190 10.554 -6.513 1.00 92.12 109 ARG A CA 1
ATOM 815 C C . ARG A 1 109 ? -6.776 9.243 -5.985 1.00 92.12 109 ARG A C 1
ATOM 817 O O . ARG A 1 109 ? -7.993 9.138 -5.883 1.00 92.12 109 ARG A O 1
ATOM 824 N N . LEU A 1 110 ? -5.933 8.274 -5.625 1.00 90.06 110 LEU A N 1
ATOM 825 C CA . LEU A 1 110 ? -6.348 7.021 -4.984 1.00 90.06 110 LEU A CA 1
ATOM 826 C C . LEU A 1 110 ? -6.668 7.179 -3.485 1.00 90.06 110 LEU A C 1
ATOM 828 O O . LEU A 1 110 ? -7.125 6.231 -2.851 1.00 90.06 110 LEU A O 1
ATOM 832 N N . GLY A 1 111 ? -6.471 8.371 -2.915 1.00 89.50 111 GLY A N 1
ATOM 833 C CA . GLY A 1 111 ? -6.763 8.667 -1.512 1.00 89.50 111 GLY A CA 1
ATOM 834 C C . GLY A 1 111 ? -5.559 8.567 -0.576 1.00 89.50 111 GLY A C 1
ATOM 835 O O . GLY A 1 111 ? -5.751 8.643 0.638 1.00 89.50 111 GLY A O 1
ATOM 836 N N . LEU A 1 112 ? -4.340 8.425 -1.110 1.00 91.56 112 LEU A N 1
ATOM 837 C CA . LEU A 1 112 ? -3.110 8.493 -0.322 1.00 91.56 112 LEU A CA 1
ATOM 838 C C . LEU A 1 112 ? -2.898 9.923 0.191 1.00 91.56 112 LEU A C 1
ATOM 840 O O . LEU A 1 112 ? -2.920 10.891 -0.573 1.00 91.56 112 LEU A O 1
ATOM 844 N N . GLN A 1 113 ? -2.663 10.062 1.489 1.00 89.75 113 GLN A N 1
ATOM 845 C CA . GLN A 1 113 ? -2.390 11.343 2.130 1.00 89.75 113 GLN A CA 1
ATOM 846 C C . GLN A 1 113 ? -0.884 11.561 2.253 1.00 89.75 113 GLN A C 1
ATOM 848 O O . GLN A 1 113 ? -0.147 10.644 2.603 1.00 89.75 113 GLN A O 1
ATOM 853 N N . LYS A 1 114 ? -0.422 12.798 2.022 1.00 84.69 114 LYS A N 1
ATOM 854 C CA . LYS A 1 114 ? 0.996 13.162 2.213 1.00 84.69 114 LYS A CA 1
ATOM 855 C C . LYS A 1 114 ? 1.433 13.061 3.675 1.00 84.69 114 LYS A C 1
ATOM 857 O O . LYS A 1 114 ? 2.572 12.720 3.963 1.00 84.69 114 LYS A O 1
ATOM 862 N N . LYS A 1 115 ? 0.511 13.341 4.598 1.00 83.69 115 LYS A N 1
ATOM 863 C CA . LYS A 1 115 ? 0.759 13.236 6.033 1.00 83.69 115 LYS A CA 1
ATOM 864 C C . LYS A 1 115 ? 1.073 11.782 6.391 1.00 83.69 115 LYS A C 1
ATOM 866 O O . LYS A 1 115 ? 0.329 10.888 5.999 1.00 83.69 115 LYS A O 1
ATOM 871 N N . ASN A 1 116 ? 2.146 11.564 7.149 1.00 83.56 116 ASN A N 1
ATOM 872 C CA . ASN A 1 116 ? 2.595 10.234 7.575 1.00 83.56 116 ASN A CA 1
ATOM 873 C C . ASN A 1 116 ? 2.889 9.287 6.392 1.00 83.56 116 ASN A C 1
ATOM 875 O O . ASN A 1 116 ? 2.779 8.069 6.529 1.00 83.56 116 ASN A O 1
ATOM 879 N N . CYS A 1 117 ? 3.241 9.831 5.221 1.00 87.56 117 CYS A N 1
ATOM 880 C CA . CYS A 1 117 ? 3.636 9.051 4.054 1.00 87.56 117 CYS A CA 1
ATOM 881 C C . CYS A 1 117 ? 5.065 9.394 3.636 1.00 87.56 117 CYS A C 1
ATOM 883 O O . CYS A 1 117 ? 5.379 10.551 3.356 1.00 87.56 117 CYS A O 1
ATOM 885 N N . TYR A 1 118 ? 5.922 8.379 3.565 1.00 86.69 118 TYR A N 1
ATOM 886 C CA . TYR A 1 118 ? 7.255 8.496 2.988 1.00 86.69 118 TYR A CA 1
ATOM 887 C C . TYR A 1 118 ? 7.279 7.805 1.629 1.00 86.69 118 TYR A C 1
ATOM 889 O O . TYR A 1 118 ? 6.889 6.645 1.512 1.00 86.69 118 TYR A O 1
ATOM 897 N N . ILE A 1 119 ? 7.757 8.512 0.611 1.00 87.31 119 ILE A N 1
ATOM 898 C CA . ILE A 1 119 ? 7.960 7.974 -0.733 1.00 87.31 119 ILE A CA 1
ATOM 899 C C . ILE A 1 119 ? 9.436 8.165 -1.057 1.00 87.31 119 ILE A C 1
ATOM 901 O O . ILE A 1 119 ? 9.918 9.298 -1.061 1.00 87.31 119 ILE A O 1
ATOM 905 N N . GLY A 1 120 ? 10.153 7.068 -1.286 1.00 84.19 120 GLY A N 1
ATOM 906 C CA . GLY A 1 120 ? 11.592 7.092 -1.519 1.00 84.19 120 GLY A CA 1
ATOM 907 C C . GLY A 1 120 ? 12.021 6.155 -2.637 1.00 84.19 120 GLY A C 1
ATOM 908 O O . GLY A 1 120 ? 11.424 5.100 -2.841 1.00 84.19 120 GLY A O 1
ATOM 909 N N . ALA A 1 121 ? 13.089 6.550 -3.328 1.00 86.12 121 ALA A N 1
ATOM 910 C CA . ALA A 1 121 ? 13.780 5.733 -4.315 1.00 86.12 121 ALA A CA 1
ATOM 911 C C . ALA A 1 121 ? 15.134 5.290 -3.734 1.00 86.12 121 ALA A C 1
ATOM 913 O O . ALA A 1 121 ? 16.074 6.092 -3.688 1.00 86.12 121 ALA A O 1
ATOM 914 N N . PRO A 1 122 ? 15.241 4.064 -3.195 1.00 86.31 122 PRO A N 1
ATOM 915 C CA . PRO A 1 122 ? 16.502 3.562 -2.673 1.00 86.31 122 PRO A CA 1
ATOM 916 C C . PRO A 1 122 ? 17.442 3.171 -3.820 1.00 86.31 122 PRO A C 1
ATOM 918 O O . PRO A 1 122 ? 17.022 2.615 -4.829 1.00 86.31 122 PRO A O 1
ATOM 921 N N . ASN A 1 123 ? 18.740 3.410 -3.637 1.00 85.75 123 ASN A N 1
ATOM 922 C CA . ASN A 1 123 ? 19.766 3.076 -4.629 1.00 85.75 123 ASN A CA 1
ATOM 923 C C . ASN A 1 123 ? 20.126 1.580 -4.629 1.00 85.75 123 ASN A C 1
ATOM 925 O O . ASN A 1 123 ? 20.757 1.091 -5.563 1.00 85.75 123 ASN A O 1
ATOM 929 N N . SER A 1 124 ? 19.782 0.854 -3.560 1.00 87.88 124 SER A N 1
ATOM 930 C CA . SER A 1 124 ? 20.042 -0.579 -3.412 1.00 87.88 124 SER A CA 1
ATOM 931 C C . SER A 1 124 ? 18.966 -1.272 -2.574 1.00 87.88 124 SER A C 1
ATOM 933 O O . SER A 1 124 ? 18.290 -0.645 -1.753 1.00 87.88 124 SER A O 1
ATOM 935 N N . GLY A 1 125 ? 18.843 -2.593 -2.740 1.00 84.81 125 GLY A N 1
ATOM 936 C CA . GLY A 1 125 ? 17.944 -3.417 -1.927 1.00 84.81 125 GLY A CA 1
ATOM 937 C C . GLY A 1 125 ? 18.272 -3.360 -0.432 1.00 84.81 125 GLY A C 1
ATOM 938 O O . GLY A 1 125 ? 17.362 -3.273 0.387 1.00 84.81 125 GLY A O 1
ATOM 939 N N . ASP A 1 126 ? 19.557 -3.305 -0.070 1.00 87.56 126 ASP A N 1
ATOM 940 C CA . ASP A 1 126 ? 19.989 -3.171 1.328 1.00 87.56 126 ASP A CA 1
ATOM 941 C C . ASP A 1 126 ? 19.531 -1.846 1.943 1.00 87.56 126 ASP A C 1
ATOM 943 O O . ASP A 1 126 ? 19.113 -1.798 3.101 1.00 87.56 126 ASP A O 1
ATOM 947 N N . GLN A 1 127 ? 19.573 -0.761 1.162 1.00 85.62 127 GLN A N 1
ATOM 948 C CA . GLN A 1 127 ? 19.066 0.533 1.601 1.00 85.62 127 GLN A CA 1
ATOM 949 C C . GLN A 1 127 ? 17.547 0.487 1.796 1.00 85.62 127 GLN A C 1
ATOM 951 O O . GLN A 1 127 ? 17.058 0.970 2.816 1.00 85.62 127 GLN A O 1
ATOM 956 N N . ALA A 1 128 ? 16.813 -0.122 0.859 1.00 86.25 128 ALA A N 1
ATOM 957 C CA . ALA A 1 128 ? 15.366 -0.298 0.970 1.00 86.25 128 ALA A CA 1
ATOM 958 C C . ALA A 1 128 ? 15.002 -1.079 2.241 1.00 86.25 128 ALA A C 1
ATOM 960 O O . ALA A 1 128 ? 14.185 -0.628 3.043 1.00 86.25 128 ALA A O 1
ATOM 961 N N . LEU A 1 129 ? 15.682 -2.207 2.467 1.00 86.50 129 LEU A N 1
ATOM 962 C CA . LEU A 1 129 ? 15.466 -3.065 3.627 1.00 86.50 129 LEU A CA 1
ATOM 963 C C . LEU A 1 129 ? 15.774 -2.336 4.937 1.00 86.50 129 LEU A C 1
ATOM 965 O O . LEU A 1 129 ? 15.016 -2.452 5.898 1.00 86.50 129 LEU A O 1
ATOM 969 N N . LYS A 1 130 ? 16.850 -1.544 4.968 1.00 86.75 130 LYS A N 1
ATOM 970 C CA . LYS A 1 130 ? 17.204 -0.750 6.144 1.00 86.75 130 LYS A CA 1
ATOM 971 C C . LYS A 1 130 ? 16.112 0.252 6.499 1.00 86.75 130 LYS A C 1
ATOM 973 O O . LYS A 1 130 ? 15.746 0.350 7.664 1.00 86.75 130 LYS A O 1
ATOM 978 N N . VAL A 1 131 ? 15.538 0.942 5.511 1.00 84.44 131 VAL A N 1
ATOM 979 C CA . VAL A 1 131 ? 14.419 1.852 5.786 1.00 84.44 131 VAL A CA 1
ATOM 980 C C . VAL A 1 131 ? 13.174 1.086 6.233 1.00 84.44 131 VAL A C 1
ATOM 982 O O . VAL A 1 131 ? 12.518 1.531 7.167 1.00 84.44 131 VAL A O 1
ATOM 985 N N . CYS A 1 132 ? 12.867 -0.077 5.648 1.00 82.81 132 CYS A N 1
ATOM 986 C CA . CYS A 1 132 ? 11.748 -0.914 6.099 1.00 82.81 132 CYS A CA 1
ATOM 987 C C . CYS A 1 132 ? 11.873 -1.333 7.575 1.00 82.81 132 CYS A C 1
ATOM 989 O O . CYS A 1 132 ? 10.860 -1.423 8.264 1.00 82.81 132 CYS A O 1
ATOM 991 N N . ILE A 1 133 ? 13.095 -1.564 8.062 1.00 82.31 133 ILE A N 1
ATOM 992 C CA . ILE A 1 133 ? 13.364 -1.910 9.465 1.00 82.31 133 ILE A CA 1
ATOM 993 C C . ILE A 1 133 ? 13.327 -0.657 10.359 1.00 82.31 133 ILE A C 1
ATOM 995 O O . ILE A 1 133 ? 12.709 -0.678 11.421 1.00 82.31 133 ILE A O 1
ATOM 999 N N . ASP A 1 134 ? 13.926 0.451 9.913 1.00 79.31 134 ASP A N 1
ATOM 1000 C CA . ASP A 1 134 ? 14.138 1.668 10.712 1.00 79.31 134 ASP A CA 1
ATOM 1001 C C . ASP A 1 134 ? 13.045 2.746 10.517 1.00 79.31 134 ASP A C 1
ATOM 1003 O O . ASP A 1 134 ? 13.274 3.929 10.791 1.00 79.31 134 ASP A O 1
ATOM 1007 N N . CYS A 1 135 ? 11.840 2.368 10.072 1.00 65.50 135 CYS A N 1
ATOM 1008 C CA . CYS A 1 135 ? 10.747 3.291 9.709 1.00 65.50 135 CYS A CA 1
ATOM 1009 C C . CYS A 1 135 ? 10.360 4.320 10.794 1.00 65.50 135 CYS A C 1
ATOM 1011 O O . CYS A 1 135 ? 9.759 5.344 10.474 1.00 65.50 135 CYS A O 1
ATOM 1013 N N . HIS A 1 136 ? 10.715 4.103 12.065 1.00 63.03 136 HIS A N 1
ATOM 1014 C CA . HIS A 1 136 ? 10.499 5.075 13.146 1.00 63.03 136 HIS A CA 1
ATOM 1015 C C . HIS A 1 136 ? 11.360 6.343 13.034 1.00 63.03 136 HIS A C 1
ATOM 1017 O O . HIS A 1 136 ? 11.016 7.362 13.626 1.00 63.03 136 HIS A O 1
ATOM 1023 N N . SER A 1 137 ? 12.461 6.294 12.280 1.00 55.09 137 SER A N 1
ATOM 1024 C CA . SER A 1 137 ? 13.443 7.384 12.177 1.00 55.09 137 SER A CA 1
ATOM 1025 C C . SER A 1 137 ? 13.290 8.218 10.902 1.00 55.09 137 SER A C 1
ATOM 1027 O O . SER A 1 137 ? 14.092 9.119 10.655 1.00 55.09 137 SER A O 1
ATOM 1029 N N . CYS A 1 138 ? 12.310 7.899 10.050 1.00 53.84 138 CYS A N 1
ATOM 1030 C CA . CYS A 1 138 ? 12.183 8.535 8.745 1.00 53.84 138 CYS A CA 1
ATOM 1031 C C . CYS A 1 138 ? 11.529 9.924 8.882 1.00 53.84 138 CYS A C 1
ATOM 1033 O O . CYS A 1 138 ? 10.438 10.011 9.453 1.00 53.84 138 CYS A O 1
ATOM 1035 N N . PRO A 1 139 ? 12.153 11.011 8.382 1.00 48.41 139 PRO A N 1
ATOM 1036 C CA . PRO A 1 139 ? 11.531 12.327 8.397 1.00 48.41 139 PRO A CA 1
ATOM 1037 C C . PRO A 1 139 ? 10.267 12.289 7.535 1.00 48.41 139 PRO A C 1
ATOM 1039 O O . PRO A 1 139 ? 10.316 11.998 6.339 1.00 48.41 139 PRO A O 1
ATOM 1042 N N . VAL A 1 140 ? 9.129 12.543 8.175 1.00 44.44 140 VAL A N 1
ATOM 1043 C CA . VAL A 1 140 ? 7.833 12.709 7.514 1.00 44.44 140 VAL A CA 1
ATOM 1044 C C . VAL A 1 140 ? 7.936 13.926 6.585 1.00 44.44 140 VAL A C 1
ATOM 1046 O O . VAL A 1 140 ? 8.415 14.970 7.033 1.00 44.44 140 VAL A O 1
ATOM 1049 N N . MET A 1 141 ? 7.560 13.775 5.308 1.00 35.97 141 MET A N 1
ATOM 1050 C CA . MET A 1 141 ? 7.538 14.880 4.332 1.00 35.97 141 MET A CA 1
ATOM 1051 C C . MET A 1 141 ? 6.535 15.973 4.710 1.00 35.97 141 MET A C 1
ATOM 1053 O O . MET A 1 141 ? 5.436 15.629 5.206 1.00 35.97 141 MET A O 1
#

Radius of gyration: 19.25 Å; chains: 1; bounding box: 34×50×54 Å

Sequence (141 aa):
MDSKQQAEDMCAPISTWKSHSQNLCLSCFEKFKQPCACSERISTGCLTLDSVLGGGIARGRVVEIFGPESCGKTSLAVCIMAEAQKQFPNDNVVLMDLESSFDINYGMRLGLQKKNCYIGAPNSGDQALKVCIDCHSCPVM